Protein AF-A0A2N6BFK6-F1 (afdb_monomer_lite)

Foldseek 3Di:
DPPLQDDDPDDAQDWDADPPDGKIFGFHDKDSFDDDDPVVQVVDDPVPRDDRRYMDTDTPIPDPDDDD

Radius of gyration: 13.12 Å; chains: 1; bounding box: 28×39×25 Å

Sequence (68 aa):
MNSGTKQAKFGIGQVVRHRFYPFRGVIFDVDPEFDNSEEWWLSIPEDIRPVKDQPYYHLLAENEEVDY

pLDDT: mean 83.49, std 17.13, range [34.31, 96.75]

Structure (mmCIF, N/CA/C/O backbone):
data_AF-A0A2N6BFK6-F1
#
_entry.id   AF-A0A2N6BFK6-F1
#
loop_
_atom_site.group_PDB
_atom_site.id
_atom_site.type_symbol
_atom_site.label_atom_id
_atom_site.label_alt_id
_atom_site.label_comp_id
_atom_site.label_asym_id
_atom_site.label_entity_id
_atom_site.label_seq_id
_atom_site.pdbx_PDB_ins_code
_atom_site.Cartn_x
_atom_site.Cartn_y
_atom_site.Cartn_z
_atom_site.occupancy
_atom_site.B_iso_or_equiv
_atom_site.auth_seq_id
_atom_site.auth_comp_id
_atom_site.auth_asym_id
_atom_site.auth_atom_id
_atom_site.pdbx_PDB_model_num
ATOM 1 N N . MET A 1 1 ? -14.412 22.668 5.491 1.00 38.66 1 MET A N 1
ATOM 2 C CA . MET A 1 1 ? -13.156 22.063 5.973 1.00 38.66 1 MET A CA 1
ATOM 3 C C . MET A 1 1 ? -13.238 20.577 5.649 1.00 38.66 1 MET A C 1
ATOM 5 O O . MET A 1 1 ? -13.785 19.835 6.446 1.00 38.66 1 MET A O 1
ATOM 9 N N . ASN A 1 2 ? -12.832 20.162 4.446 1.00 38.75 2 ASN A N 1
ATOM 10 C CA . ASN A 1 2 ? -12.708 18.737 4.120 1.00 38.75 2 ASN A CA 1
ATOM 11 C C . ASN A 1 2 ? -11.229 18.395 4.250 1.00 38.75 2 ASN A C 1
ATOM 13 O O . ASN A 1 2 ? -10.461 18.644 3.326 1.00 38.75 2 ASN A O 1
ATOM 17 N N . SER A 1 3 ? -10.832 17.917 5.425 1.00 49.91 3 SER A N 1
ATOM 18 C CA . SER A 1 3 ? -9.519 17.308 5.619 1.00 49.91 3 SER A CA 1
ATOM 19 C C . SER A 1 3 ? -9.439 16.090 4.693 1.00 49.91 3 SER A C 1
ATOM 21 O O . SER A 1 3 ? -10.310 15.225 4.752 1.00 49.91 3 SER A O 1
ATOM 23 N N . GLY A 1 4 ? -8.464 16.080 3.784 1.00 52.44 4 GLY A N 1
ATOM 24 C CA . GLY A 1 4 ? -8.339 15.160 2.644 1.00 52.44 4 GLY A CA 1
ATOM 25 C C . GLY A 1 4 ? -8.067 13.693 2.980 1.00 52.44 4 GLY A C 1
ATOM 26 O O . GLY A 1 4 ? -7.771 12.916 2.082 1.00 52.44 4 GLY A O 1
ATOM 27 N N . THR A 1 5 ? -8.213 13.259 4.231 1.00 55.41 5 THR A N 1
ATOM 28 C CA . THR A 1 5 ? -8.034 11.850 4.581 1.00 55.41 5 THR A CA 1
ATOM 29 C C . THR A 1 5 ? -9.193 11.030 4.023 1.00 55.41 5 THR A C 1
ATOM 31 O O . THR A 1 5 ? -10.288 10.949 4.589 1.00 55.41 5 THR A O 1
ATOM 34 N N . LYS A 1 6 ? -8.967 10.417 2.854 1.00 68.81 6 LYS A N 1
ATOM 35 C CA . LYS A 1 6 ? -9.881 9.414 2.301 1.00 68.81 6 LYS A CA 1
ATOM 36 C C . LYS A 1 6 ? -10.078 8.333 3.359 1.00 68.81 6 LYS A C 1
ATOM 38 O O . LYS A 1 6 ? -9.111 7.777 3.864 1.00 68.81 6 LYS A O 1
ATOM 43 N N . GLN A 1 7 ? -11.330 8.050 3.711 1.00 79.69 7 GLN A N 1
ATOM 44 C CA . GLN A 1 7 ? -11.639 7.026 4.707 1.00 79.69 7 GLN A CA 1
ATOM 45 C C . GLN A 1 7 ? -11.031 5.682 4.294 1.00 79.69 7 GLN A C 1
ATOM 47 O O . GLN A 1 7 ? -11.115 5.288 3.126 1.00 79.69 7 GLN A O 1
ATOM 52 N N . ALA A 1 8 ? -10.443 4.975 5.261 1.00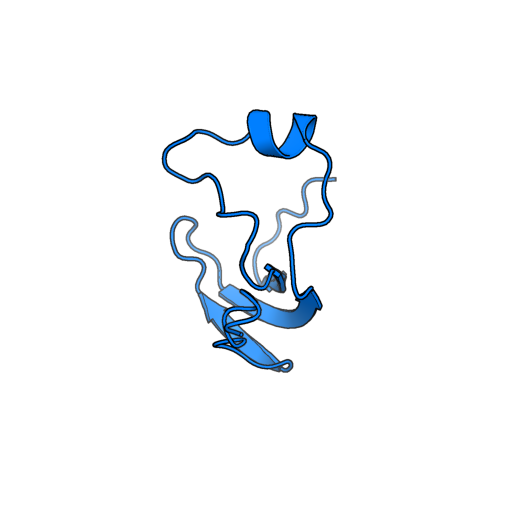 85.50 8 ALA A N 1
ATOM 53 C CA . ALA A 1 8 ? -9.935 3.632 5.044 1.00 85.50 8 ALA A CA 1
ATOM 54 C C . ALA A 1 8 ? -11.083 2.717 4.589 1.00 85.50 8 ALA A C 1
ATOM 56 O O . ALA A 1 8 ? -12.071 2.520 5.292 1.00 85.50 8 ALA A O 1
ATOM 57 N N . LYS A 1 9 ? -10.952 2.168 3.381 1.00 88.81 9 LYS A N 1
ATOM 58 C CA . LYS A 1 9 ? -11.917 1.247 2.778 1.00 88.81 9 LYS A CA 1
ATOM 59 C C . LYS A 1 9 ? -11.879 -0.145 3.411 1.00 88.81 9 LYS A C 1
ATOM 61 O O . LYS A 1 9 ? -12.894 -0.838 3.418 1.00 88.81 9 LYS A O 1
ATOM 66 N N . PHE A 1 10 ? -10.708 -0.552 3.887 1.00 93.31 10 PHE A N 1
ATOM 67 C CA . PHE A 1 10 ? -10.467 -1.853 4.496 1.00 93.31 10 PHE A CA 1
ATOM 68 C C . 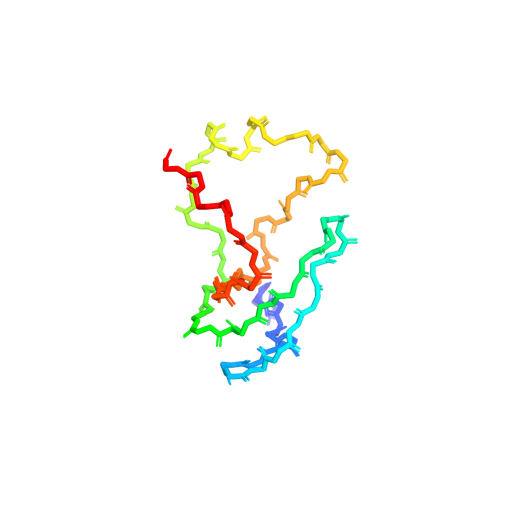PHE A 1 10 ? -9.968 -1.697 5.934 1.00 93.31 10 PHE A C 1
ATOM 70 O O . PHE A 1 10 ? -9.400 -0.664 6.286 1.00 93.31 10 PHE A O 1
ATOM 77 N N . GLY A 1 11 ? -10.190 -2.724 6.748 1.00 93.88 11 GLY A N 1
ATOM 78 C CA . GLY A 1 11 ? -9.748 -2.804 8.136 1.00 93.88 11 GLY A CA 1
ATOM 79 C C . GLY A 1 11 ? -8.703 -3.896 8.361 1.00 93.88 11 GLY A C 1
ATOM 80 O O . GLY A 1 11 ? -8.551 -4.812 7.550 1.00 93.88 11 GLY A O 1
ATOM 81 N N . ILE A 1 12 ? -8.014 -3.807 9.498 1.00 95.25 12 ILE A N 1
ATOM 82 C CA . ILE A 1 12 ? -7.052 -4.814 9.966 1.00 95.25 12 ILE A CA 1
ATOM 83 C C . ILE A 1 12 ? -7.740 -6.186 10.079 1.00 95.25 12 ILE A C 1
ATOM 85 O O . ILE A 1 12 ? -8.887 -6.291 10.517 1.00 95.25 12 ILE A O 1
ATOM 89 N N . GLY A 1 13 ? -7.044 -7.241 9.655 1.00 95.62 13 GLY A N 1
ATOM 90 C CA . GLY A 1 13 ? -7.522 -8.624 9.619 1.00 95.62 13 GLY A CA 1
ATOM 91 C C . GLY A 1 13 ? -8.304 -8.999 8.357 1.00 95.62 13 GLY A C 1
ATOM 92 O O . GLY A 1 13 ? -8.609 -10.174 8.157 1.00 95.62 13 GLY A O 1
ATOM 93 N N . GLN A 1 14 ? -8.625 -8.043 7.478 1.00 96.75 14 GLN A N 1
ATOM 94 C CA . GLN A 1 14 ? -9.306 -8.356 6.222 1.00 96.75 14 GLN A CA 1
ATOM 95 C C . GLN A 1 14 ? -8.347 -8.958 5.191 1.00 96.75 14 GLN A C 1
ATOM 97 O O . GLN A 1 14 ? -7.250 -8.446 4.968 1.00 96.75 14 GLN A O 1
ATOM 102 N N . VAL A 1 15 ? -8.806 -10.014 4.513 1.00 95.06 15 VAL A N 1
ATOM 103 C CA . VAL A 1 15 ? -8.139 -10.573 3.331 1.00 95.06 15 VAL A CA 1
ATOM 104 C C . VAL A 1 15 ? -8.516 -9.737 2.113 1.00 95.06 15 VAL A C 1
ATOM 106 O O . VAL A 1 15 ? -9.695 -9.613 1.775 1.00 95.06 15 VAL A O 1
ATOM 109 N N . VAL A 1 16 ? -7.518 -9.201 1.419 1.00 94.81 16 VAL A N 1
ATOM 110 C CA . VAL A 1 16 ? -7.703 -8.424 0.189 1.00 94.81 16 VAL A CA 1
ATOM 111 C C . VAL A 1 16 ? -6.874 -9.002 -0.956 1.00 94.81 16 VAL A C 1
ATOM 113 O O . VAL A 1 16 ? -5.937 -9.773 -0.752 1.00 94.81 16 VAL A O 1
ATOM 116 N N . ARG A 1 17 ? -7.237 -8.642 -2.191 1.00 92.62 17 ARG A N 1
ATOM 117 C CA . ARG A 1 17 ? -6.497 -8.993 -3.410 1.00 92.62 17 ARG A CA 1
ATOM 118 C C . ARG A 1 17 ? -5.891 -7.732 -4.005 1.00 92.62 17 ARG A C 1
ATOM 120 O O . ARG A 1 17 ? -6.605 -6.741 -4.170 1.00 92.62 17 ARG A O 1
ATOM 127 N N . HIS A 1 18 ? -4.615 -7.790 -4.367 1.00 91.06 18 HIS A N 1
ATOM 128 C CA . HIS A 1 18 ? -3.964 -6.667 -5.022 1.00 91.06 18 HIS A CA 1
ATOM 129 C C . HIS A 1 18 ? -4.574 -6.407 -6.414 1.00 91.06 18 HIS A C 1
ATOM 131 O O . HIS A 1 18 ? -5.028 -7.324 -7.102 1.00 91.06 18 HIS A O 1
ATOM 137 N N . ARG A 1 19 ? -4.656 -5.132 -6.818 1.00 89.31 19 ARG A N 1
ATOM 138 C CA . ARG A 1 19 ? -5.348 -4.729 -8.057 1.00 89.31 19 ARG A CA 1
ATOM 139 C C . ARG A 1 19 ? -4.590 -5.146 -9.318 1.00 89.31 19 ARG A C 1
ATOM 141 O O . ARG A 1 19 ? -5.225 -5.543 -10.289 1.00 89.31 19 ARG A O 1
ATOM 148 N N . PHE A 1 20 ? -3.267 -4.998 -9.298 1.00 88.31 20 PHE A N 1
ATOM 149 C CA . PHE A 1 20 ? -2.395 -5.220 -10.456 1.00 88.31 20 PHE A CA 1
ATOM 150 C C . PHE A 1 20 ? 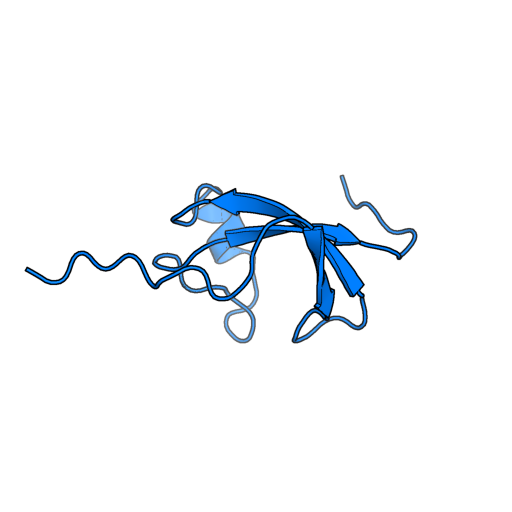-1.696 -6.585 -10.395 1.00 88.31 20 PHE A C 1
ATOM 152 O O . PHE A 1 20 ? -1.857 -7.400 -11.294 1.00 88.31 20 PHE A O 1
ATOM 159 N N . TYR A 1 21 ? -0.978 -6.863 -9.307 1.00 86.50 21 TYR A N 1
ATOM 160 C CA . TYR A 1 21 ? -0.329 -8.154 -9.062 1.00 86.50 21 TYR A CA 1
ATOM 161 C C . TYR A 1 21 ? -1.283 -9.260 -8.566 1.00 86.50 21 TYR A C 1
ATOM 163 O O . TYR A 1 21 ? -2.219 -8.973 -7.814 1.00 86.50 21 TYR A O 1
ATOM 171 N N . PRO A 1 22 ? -1.049 -10.533 -8.936 1.00 89.06 22 PRO A N 1
ATOM 172 C CA . PRO A 1 22 ? -1.946 -11.652 -8.645 1.00 89.06 22 PRO A CA 1
ATOM 173 C C . PRO A 1 22 ? -1.747 -12.255 -7.240 1.00 89.06 22 PRO A C 1
ATOM 175 O O . PRO A 1 22 ? -1.754 -13.473 -7.088 1.00 89.06 22 PRO A O 1
ATOM 178 N N . PHE A 1 23 ? -1.610 -11.426 -6.200 1.00 89.44 23 PHE A N 1
ATOM 179 C CA . PHE A 1 23 ? -1.477 -11.895 -4.815 1.00 89.44 23 PHE A CA 1
ATOM 180 C C . PHE A 1 23 ? -2.661 -11.500 -3.926 1.00 89.44 23 PHE A C 1
ATOM 182 O O . PHE A 1 23 ? -3.430 -10.572 -4.215 1.00 89.44 23 PHE A O 1
ATOM 189 N N . ARG A 1 24 ? -2.802 -12.236 -2.821 1.00 92.69 24 ARG A N 1
ATOM 190 C CA . ARG A 1 24 ? -3.716 -11.938 -1.716 1.00 92.69 24 ARG A CA 1
ATOM 191 C C . ARG A 1 24 ? -2.913 -11.730 -0.445 1.00 92.69 24 ARG A C 1
ATOM 193 O O . ARG A 1 24 ? -1.827 -12.284 -0.321 1.00 92.69 24 ARG A O 1
ATOM 200 N N . GLY A 1 25 ? -3.461 -10.964 0.485 1.00 93.94 25 GLY A N 1
ATOM 201 C CA . GLY A 1 25 ? -2.856 -10.803 1.797 1.00 93.94 25 GLY A CA 1
ATOM 202 C C . GLY A 1 25 ? -3.839 -10.330 2.849 1.00 93.94 25 GLY A C 1
ATOM 203 O O . GLY A 1 25 ? -4.926 -9.842 2.527 1.00 93.94 25 GLY A O 1
ATOM 204 N N . VAL A 1 26 ? -3.441 -10.496 4.104 1.00 95.56 26 VAL A N 1
ATOM 205 C CA . VAL A 1 26 ? -4.175 -10.016 5.275 1.00 95.56 26 VAL A CA 1
ATOM 206 C C . VAL A 1 26 ? -3.623 -8.656 5.672 1.00 95.56 26 VAL A C 1
ATOM 208 O O . VAL A 1 26 ? -2.414 -8.512 5.839 1.00 95.56 26 VAL A O 1
ATOM 211 N N . ILE A 1 27 ? -4.496 -7.666 5.837 1.00 95.44 27 ILE A N 1
ATOM 212 C CA . ILE A 1 27 ? -4.093 -6.336 6.309 1.00 95.44 27 ILE A CA 1
ATOM 213 C C . ILE A 1 27 ? -3.695 -6.425 7.781 1.00 95.44 27 ILE A C 1
ATOM 215 O O . ILE A 1 27 ? -4.499 -6.881 8.595 1.00 95.44 27 ILE A O 1
ATOM 219 N N . PHE A 1 28 ? -2.498 -5.962 8.131 1.00 94.88 28 PHE A N 1
ATOM 220 C CA . PHE A 1 28 ? -2.047 -5.909 9.526 1.00 94.88 28 PHE A CA 1
ATOM 221 C C . PHE A 1 28 ? -1.842 -4.485 10.052 1.00 94.88 28 PHE A C 1
ATOM 223 O O . PHE A 1 28 ? -1.894 -4.301 11.264 1.00 94.88 28 PHE A O 1
ATOM 230 N N . ASP A 1 29 ? -1.676 -3.497 9.167 1.00 94.62 29 ASP A N 1
ATOM 231 C CA . ASP A 1 29 ? -1.528 -2.087 9.538 1.00 94.62 29 ASP A CA 1
ATOM 232 C C . ASP A 1 29 ? -2.035 -1.135 8.437 1.00 94.62 29 ASP A C 1
ATOM 234 O O . ASP A 1 29 ? -2.226 -1.554 7.285 1.00 94.62 29 ASP A O 1
ATOM 238 N N . VAL A 1 30 ? -2.294 0.129 8.797 1.00 92.81 30 VAL A N 1
ATOM 239 C CA . VAL A 1 30 ? -2.802 1.173 7.892 1.00 92.81 30 VAL A CA 1
ATOM 240 C C . VAL A 1 30 ? -2.204 2.543 8.219 1.00 92.81 30 VAL A C 1
ATOM 242 O O . VAL A 1 30 ? -2.518 3.118 9.261 1.00 92.81 30 VAL A O 1
ATOM 245 N N . ASP A 1 31 ? -1.477 3.125 7.267 1.00 92.06 31 ASP A N 1
ATOM 246 C CA . ASP A 1 31 ? -1.041 4.521 7.336 1.00 92.06 31 ASP A CA 1
ATOM 247 C C . ASP A 1 31 ? -2.098 5.457 6.730 1.00 92.06 31 ASP A C 1
ATOM 249 O O . ASP A 1 31 ? -2.716 5.115 5.713 1.00 92.06 31 ASP A O 1
ATOM 253 N N . PRO A 1 32 ? -2.331 6.650 7.308 1.00 88.19 32 PRO A N 1
ATOM 254 C CA . PRO A 1 32 ? -3.294 7.615 6.776 1.00 88.19 32 PRO A CA 1
ATOM 255 C C . PRO A 1 32 ? -2.846 8.253 5.451 1.00 88.19 32 PRO A C 1
ATOM 257 O O . PRO A 1 32 ? -3.701 8.675 4.668 1.00 88.19 32 PRO A O 1
ATOM 260 N N . GLU A 1 33 ? -1.535 8.317 5.208 1.00 87.81 33 GLU A N 1
ATOM 261 C CA . GLU A 1 33 ? -0.901 8.923 4.037 1.00 87.81 33 GLU A CA 1
ATOM 262 C C . GLU A 1 33 ? 0.393 8.186 3.661 1.00 87.81 33 GLU A C 1
ATOM 264 O O . GLU A 1 33 ? 0.840 7.276 4.355 1.00 87.81 33 GLU A O 1
ATOM 269 N N . PHE A 1 34 ? 0.974 8.552 2.522 1.00 88.31 34 PHE A N 1
ATOM 270 C CA . PHE A 1 34 ? 2.218 7.969 2.032 1.00 88.31 34 PHE A CA 1
ATOM 271 C C . PHE A 1 34 ? 3.447 8.437 2.822 1.00 88.31 34 PHE A C 1
ATOM 273 O O . PHE A 1 34 ? 3.748 9.626 2.799 1.00 88.31 34 PHE A O 1
ATOM 280 N N . ASP A 1 35 ? 4.210 7.501 3.395 1.00 88.19 35 ASP A N 1
ATOM 281 C CA . ASP A 1 35 ? 5.393 7.818 4.221 1.00 88.19 35 ASP A CA 1
ATOM 282 C C . ASP A 1 35 ? 6.748 7.382 3.609 1.00 88.19 35 ASP A C 1
ATOM 284 O O . ASP A 1 35 ? 7.810 7.599 4.184 1.00 88.19 35 ASP A O 1
ATOM 288 N N . ASN A 1 36 ? 6.760 6.790 2.406 1.00 88.00 36 ASN A N 1
ATOM 289 C CA . ASN A 1 36 ? 8.018 6.435 1.728 1.00 88.00 36 ASN A CA 1
ATOM 290 C C . ASN A 1 36 ? 8.672 7.648 1.036 1.00 88.00 36 ASN A C 1
ATOM 292 O O . ASN A 1 36 ? 8.054 8.691 0.807 1.00 88.00 36 ASN A O 1
ATOM 296 N N . SER A 1 37 ? 9.944 7.502 0.651 1.00 91.38 37 SER A N 1
ATOM 297 C CA . SER A 1 37 ? 10.711 8.583 0.025 1.00 91.38 37 SER A CA 1
ATOM 298 C C . SER A 1 37 ? 10.152 9.011 -1.338 1.00 91.38 37 SER A C 1
ATOM 300 O O . SER A 1 37 ? 9.537 8.235 -2.078 1.00 91.38 37 SER A O 1
ATOM 302 N N . GLU A 1 38 ? 10.403 10.268 -1.709 1.00 92.31 38 GLU A N 1
ATOM 303 C CA . GLU A 1 38 ? 10.024 10.785 -3.026 1.00 92.31 38 GLU A CA 1
ATOM 304 C C . GLU A 1 38 ? 10.739 10.049 -4.168 1.00 92.31 38 GLU A C 1
ATOM 306 O O . GL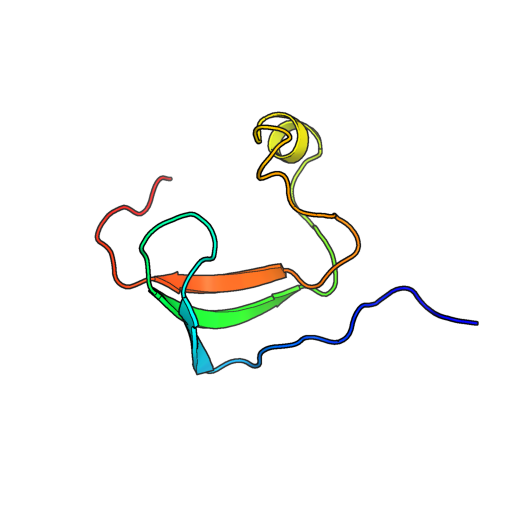U A 1 38 ? 10.112 9.757 -5.183 1.00 92.31 38 GLU A O 1
ATOM 311 N N . GLU A 1 39 ? 12.008 9.678 -3.983 1.00 93.25 39 GLU A N 1
ATOM 312 C CA . GLU A 1 39 ? 12.759 8.864 -4.947 1.00 93.25 39 GLU A CA 1
ATOM 313 C C . GLU A 1 39 ? 12.104 7.503 -5.190 1.00 93.25 39 GLU A C 1
ATOM 315 O O . GLU A 1 39 ? 11.939 7.099 -6.341 1.00 93.25 39 GLU A O 1
ATOM 320 N N . TRP A 1 40 ? 11.666 6.819 -4.128 1.00 91.25 40 TRP A N 1
ATOM 321 C CA . TRP A 1 40 ? 10.931 5.563 -4.270 1.00 91.25 40 TRP A CA 1
ATOM 322 C C . TRP A 1 40 ? 9.602 5.784 -4.994 1.00 91.25 40 TRP A C 1
ATOM 324 O O . TRP A 1 40 ? 9.221 5.014 -5.867 1.00 91.25 40 TRP A O 1
ATOM 334 N N . TRP A 1 41 ? 8.895 6.875 -4.696 1.00 91.38 41 TRP A N 1
ATOM 335 C CA . TRP A 1 41 ? 7.640 7.186 -5.381 1.00 91.38 41 TRP A CA 1
ATOM 336 C C . TRP A 1 41 ? 7.840 7.447 -6.883 1.00 91.38 41 TRP A C 1
ATOM 338 O O . TRP A 1 41 ? 7.024 7.018 -7.703 1.00 91.38 41 TRP A O 1
ATOM 348 N N . LEU A 1 42 ? 8.933 8.121 -7.250 1.00 93.69 42 LEU A N 1
ATOM 349 C CA . LEU A 1 42 ? 9.307 8.395 -8.638 1.00 93.69 42 LEU A CA 1
ATOM 350 C C . LEU A 1 42 ? 9.802 7.149 -9.383 1.00 93.69 42 LEU A C 1
ATOM 352 O O . LEU A 1 42 ? 9.642 7.093 -10.603 1.00 93.69 42 LEU A O 1
ATOM 356 N N . SER A 1 43 ? 10.353 6.152 -8.681 1.00 93.81 43 SER A N 1
ATOM 357 C CA . SER A 1 43 ? 10.802 4.895 -9.296 1.00 93.81 43 SER A CA 1
ATOM 358 C C . SER A 1 43 ? 9.641 4.006 -9.759 1.00 93.81 43 SER A C 1
ATOM 360 O O . SER A 1 43 ? 9.818 3.177 -10.653 1.00 93.81 43 SER A O 1
ATOM 362 N N . ILE A 1 44 ? 8.434 4.207 -9.214 1.00 89.25 44 ILE A N 1
ATOM 363 C CA . ILE A 1 44 ? 7.239 3.474 -9.637 1.00 89.25 44 ILE A CA 1
ATOM 364 C C . ILE A 1 44 ? 6.769 3.971 -11.016 1.00 89.25 44 ILE A C 1
ATOM 366 O O . ILE A 1 44 ? 6.591 5.188 -11.190 1.00 89.25 44 ILE A O 1
ATOM 370 N N . PRO A 1 45 ? 6.483 3.061 -11.975 1.00 92.88 45 PRO A N 1
ATOM 371 C CA . PRO A 1 45 ? 5.876 3.413 -13.257 1.00 92.88 45 PRO A CA 1
ATOM 372 C C . PRO A 1 45 ? 4.582 4.214 -13.080 1.00 92.88 45 PRO A C 1
ATOM 374 O O . PRO A 1 45 ? 3.740 3.869 -12.249 1.00 92.88 45 PRO A O 1
ATOM 377 N N . GLU A 1 46 ? 4.404 5.267 -13.880 1.00 92.00 46 GLU A N 1
ATOM 378 C CA . GLU A 1 46 ? 3.303 6.231 -13.723 1.00 92.00 46 GLU A CA 1
ATOM 379 C C . GLU A 1 46 ? 1.914 5.572 -13.725 1.00 92.00 46 GLU A C 1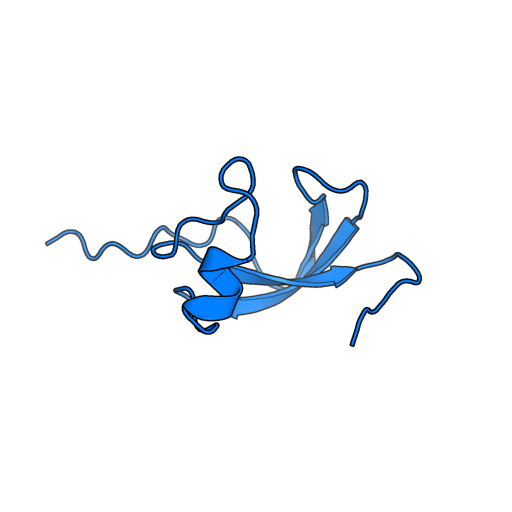
ATOM 381 O O . GLU A 1 46 ? 1.058 5.954 -12.928 1.00 92.00 46 GLU A O 1
ATOM 386 N N . ASP A 1 47 ? 1.713 4.531 -14.538 1.00 90.69 47 ASP A N 1
ATOM 387 C CA . ASP A 1 47 ? 0.434 3.818 -14.673 1.00 90.69 47 ASP A CA 1
ATOM 388 C C . ASP A 1 47 ? -0.011 3.049 -13.417 1.00 90.69 47 ASP A C 1
ATOM 390 O O . ASP A 1 47 ? -1.200 2.762 -13.251 1.00 90.69 47 ASP A O 1
ATOM 394 N N . ILE A 1 48 ? 0.924 2.699 -12.528 1.00 89.69 48 ILE A N 1
ATOM 395 C CA . ILE A 1 48 ? 0.642 1.967 -11.280 1.00 89.69 48 ILE A CA 1
ATOM 396 C C . ILE A 1 48 ? 1.028 2.760 -10.027 1.00 89.69 48 ILE A C 1
ATOM 398 O O . ILE A 1 48 ? 0.918 2.249 -8.910 1.00 89.69 48 ILE A O 1
ATOM 402 N N . ARG A 1 49 ? 1.466 4.011 -10.196 1.00 91.75 49 ARG A N 1
ATOM 403 C CA . ARG A 1 49 ? 1.931 4.864 -9.105 1.00 91.75 49 ARG A CA 1
ATOM 404 C C . ARG A 1 49 ? 0.778 5.212 -8.151 1.00 91.75 49 ARG A C 1
ATOM 406 O O . ARG A 1 49 ? -0.265 5.698 -8.598 1.00 91.75 49 ARG A O 1
ATOM 413 N N . PRO A 1 50 ? 0.925 4.988 -6.832 1.00 89.81 50 PRO A N 1
ATOM 414 C CA . PRO A 1 50 ? -0.140 5.269 -5.879 1.00 89.81 50 PRO A CA 1
ATOM 415 C C . PRO A 1 50 ? -0.268 6.776 -5.608 1.00 89.81 50 PRO A C 1
ATOM 417 O O . PRO A 1 50 ? 0.714 7.523 -5.616 1.00 89.81 50 PRO A O 1
ATOM 420 N N . VAL A 1 51 ? -1.495 7.227 -5.339 1.00 89.81 51 VAL A N 1
ATOM 421 C CA . VAL A 1 51 ? -1.787 8.616 -4.951 1.00 89.81 51 VAL A CA 1
ATOM 422 C C . VAL A 1 51 ? -1.354 8.826 -3.503 1.00 89.81 51 VAL A C 1
ATOM 424 O O . VAL A 1 51 ? -1.825 8.089 -2.648 1.00 89.81 51 VAL A O 1
ATOM 427 N N . LYS A 1 52 ? -0.526 9.842 -3.223 1.00 88.56 52 LYS A N 1
ATOM 428 C CA . LYS A 1 52 ? 0.028 10.080 -1.874 1.00 88.56 52 LYS A CA 1
ATOM 429 C C . LYS A 1 52 ? -1.038 10.391 -0.806 1.00 88.56 52 LYS A C 1
ATOM 431 O O . LYS A 1 52 ? -0.895 9.980 0.337 1.00 88.56 52 LYS A O 1
ATOM 436 N N . ASP A 1 53 ? -2.117 11.069 -1.199 1.00 88.56 53 ASP A N 1
ATOM 437 C CA . ASP A 1 53 ? -3.241 11.473 -0.334 1.00 88.56 53 ASP A CA 1
ATOM 438 C C . ASP A 1 53 ? -4.329 10.374 -0.272 1.00 88.56 53 ASP A C 1
ATOM 440 O O . ASP A 1 53 ? -5.465 10.527 -0.742 1.00 88.56 53 ASP A O 1
ATOM 444 N N . GLN A 1 54 ? -3.942 9.184 0.191 1.00 88.94 54 GLN A N 1
ATOM 445 C CA . GLN A 1 54 ? -4.849 8.065 0.464 1.00 88.94 54 GLN A CA 1
ATOM 446 C C . GLN A 1 54 ? -4.264 7.151 1.554 1.00 88.94 54 GLN A C 1
ATOM 448 O O . GLN A 1 54 ? -3.049 7.140 1.721 1.00 88.94 54 GLN A O 1
ATOM 453 N N . PRO A 1 55 ? -5.088 6.315 2.211 1.00 91.81 55 PRO A N 1
ATOM 454 C CA . PRO A 1 55 ? -4.587 5.308 3.135 1.00 91.81 55 PRO A CA 1
ATOM 455 C C . PRO A 1 55 ? -3.706 4.259 2.450 1.00 91.81 55 PRO A C 1
ATOM 457 O O . PRO A 1 55 ? -4.079 3.726 1.396 1.00 91.81 55 PRO A O 1
ATOM 460 N N . TYR A 1 56 ? -2.590 3.912 3.086 1.00 92.62 56 TYR A N 1
ATOM 461 C CA . TYR A 1 56 ? -1.684 2.853 2.649 1.00 92.62 56 TYR A CA 1
ATOM 462 C C . TYR A 1 56 ? -1.842 1.631 3.547 1.00 92.62 56 TYR A C 1
ATOM 464 O O . TYR A 1 56 ? -1.773 1.719 4.766 1.00 92.62 56 TYR A O 1
ATOM 472 N N . TYR A 1 57 ? -2.106 0.482 2.928 1.00 93.44 57 TYR A N 1
ATOM 473 C CA . TYR A 1 57 ? -2.344 -0.778 3.626 1.00 93.44 57 TYR A CA 1
ATOM 474 C C . TYR A 1 57 ? -1.078 -1.616 3.625 1.00 93.44 57 TYR A C 1
ATOM 476 O O . TYR A 1 57 ? -0.513 -1.851 2.556 1.00 93.44 57 TYR A O 1
ATOM 484 N N . HIS A 1 58 ? -0.705 -2.136 4.790 1.00 92.62 58 HIS A N 1
ATOM 485 C CA . HIS A 1 58 ? 0.354 -3.131 4.916 1.00 92.62 58 HIS A CA 1
ATOM 486 C C . HIS A 1 58 ? -0.254 -4.525 4.970 1.00 92.62 58 HIS A C 1
ATOM 488 O O . HIS A 1 58 ? -1.197 -4.779 5.726 1.00 92.62 58 HIS A O 1
ATOM 494 N N . LEU A 1 59 ? 0.263 -5.429 4.138 1.00 93.75 59 LEU A N 1
ATOM 495 C CA . LEU A 1 59 ? -0.292 -6.763 3.950 1.00 93.75 59 LEU A CA 1
ATOM 496 C C . LEU A 1 59 ? 0.740 -7.836 4.282 1.00 93.75 59 LEU A C 1
ATOM 498 O O . LEU A 1 59 ? 1.876 -7.770 3.824 1.00 93.75 59 LEU A O 1
ATOM 502 N N . LEU A 1 60 ? 0.301 -8.883 4.977 1.00 92.38 60 LEU A N 1
ATOM 503 C CA . LEU A 1 60 ? 0.968 -10.182 4.968 1.00 92.38 60 LEU A CA 1
ATOM 504 C C . LEU A 1 60 ? 0.446 -10.955 3.755 1.00 92.38 60 LEU A C 1
ATOM 506 O O . LEU A 1 60 ? -0.683 -11.451 3.785 1.00 92.38 60 LEU A O 1
ATOM 510 N N . ALA A 1 61 ? 1.213 -10.980 2.664 1.00 89.00 61 ALA A N 1
ATOM 511 C CA . ALA A 1 61 ? 0.817 -11.640 1.423 1.00 89.00 61 ALA A CA 1
ATOM 512 C C . ALA A 1 61 ? 1.148 -13.140 1.436 1.00 89.00 61 ALA A C 1
ATOM 514 O O . ALA A 1 61 ? 2.238 -13.542 1.832 1.00 89.00 61 ALA A O 1
ATOM 515 N N . GLU A 1 62 ? 0.224 -13.969 0.951 1.00 74.62 62 GLU A N 1
ATOM 516 C CA . GLU A 1 62 ? 0.489 -15.384 0.672 1.00 74.62 62 GLU A CA 1
ATOM 517 C C . GLU A 1 62 ? 1.090 -15.497 -0.738 1.00 74.62 62 GLU A C 1
ATOM 519 O O . GLU A 1 62 ? 0.350 -15.733 -1.688 1.00 74.62 62 GLU A O 1
ATOM 524 N N . ASN A 1 63 ? 2.394 -15.225 -0.892 1.00 61.22 63 ASN A N 1
ATOM 525 C CA . ASN A 1 63 ? 3.251 -15.632 -2.022 1.00 61.22 63 ASN A CA 1
ATOM 526 C C . ASN A 1 63 ? 4.741 -15.458 -1.638 1.00 61.22 63 ASN A C 1
ATOM 528 O O . ASN A 1 63 ? 5.104 -14.472 -1.004 1.00 61.22 63 ASN A O 1
ATOM 532 N N . GLU A 1 64 ? 5.585 -16.422 -2.017 1.00 52.06 64 GLU A N 1
ATOM 533 C CA . GLU A 1 64 ? 6.993 -16.622 -1.604 1.00 52.06 64 GLU A CA 1
ATOM 534 C C . GLU A 1 64 ? 8.035 -15.642 -2.196 1.00 52.06 64 GLU A C 1
ATOM 536 O O . GLU A 1 64 ? 9.166 -16.039 -2.454 1.00 52.06 64 GLU A O 1
ATOM 541 N N . GLU A 1 65 ? 7.724 -14.361 -2.393 1.00 50.59 65 GLU A N 1
ATOM 542 C CA . GLU A 1 65 ? 8.741 -13.379 -2.814 1.00 50.59 65 GLU A CA 1
ATOM 543 C C . GLU A 1 65 ? 8.649 -12.121 -1.948 1.00 50.59 65 GLU A C 1
ATOM 545 O O . GLU A 1 65 ? 7.902 -11.182 -2.221 1.00 50.59 65 GLU A O 1
ATOM 550 N N . VAL A 1 66 ? 9.397 -12.148 -0.843 1.00 38.94 66 VAL A N 1
ATOM 551 C CA . VAL A 1 66 ? 9.728 -10.970 -0.036 1.00 38.94 66 VAL A CA 1
ATOM 552 C C . VAL A 1 66 ? 10.979 -10.366 -0.676 1.00 38.94 66 VAL A C 1
ATOM 554 O O . VAL A 1 66 ? 12.071 -10.895 -0.479 1.00 38.94 66 VAL A O 1
ATOM 557 N N . ASP A 1 67 ? 10.830 -9.327 -1.496 1.00 39.66 67 ASP A N 1
ATOM 558 C CA . ASP A 1 67 ? 11.990 -8.580 -2.002 1.00 39.66 67 ASP A CA 1
ATOM 559 C C . ASP A 1 67 ? 12.416 -7.561 -0.927 1.00 39.66 67 ASP A C 1
ATOM 561 O O . ASP A 1 6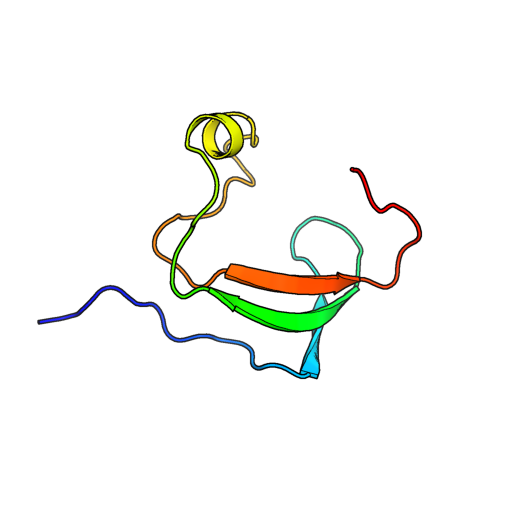7 ? 11.575 -6.816 -0.412 1.00 39.66 67 ASP A O 1
ATOM 565 N N . TYR A 1 68 ? 13.694 -7.632 -0.531 1.00 34.31 68 TYR A N 1
ATOM 566 C CA . TYR A 1 68 ? 14.346 -6.878 0.553 1.00 34.31 68 TYR A CA 1
ATOM 567 C C . TYR A 1 68 ? 14.849 -5.502 0.109 1.00 34.31 68 TYR A C 1
ATOM 569 O O . TYR A 1 68 ? 15.382 -5.404 -1.018 1.00 34.31 68 TYR A O 1
#

Secondary structure (DSSP, 8-state):
-----PPPSS-TT-EEE-SSSS-EEEEEEEESS--S-HHHHHHS-GGGPPPSSS-EEEEEESSS----